Protein AF-A0A841B0M1-F1 (afdb_monomer)

Organism: NCBI:txid336628

Foldseek 3Di:
DLQLLLCLQPVDADPPDDLVRSLVSSCVSPVVLSVLSVLLVVQVCCCPPNPDHDDPVSVVSNVVSVVVNVVVSVVSVPPD

Solvent-accessible surface area (backbone atoms only — not comparable to full-atom values): 4479 Å² total; per-residue (Å²): 93,66,46,56,41,13,35,70,68,69,72,43,62,66,78,83,87,51,65,65,54,40,42,51,49,26,35,73,58,35,58,71,63,24,53,29,55,54,45,42,50,53,51,52,48,34,68,76,73,45,94,57,82,77,49,72,64,58,51,53,50,30,53,54,28,50,49,53,45,49,56,49,28,50,55,61,67,70,70,120

Sequence (80 aa):
MSDVICCARLGEHAQGENHDEAIGLLTQADKEIAKHLRTLLKLKTKAGYSHTPATTDEFKRAGRAAQTLVETAHRVTNVR

pLDDT: mean 88.88, std 8.44, range [49.56, 97.56]

Mean predicted aligned error: 4.27 Å

Structure (mmCIF, N/CA/C/O backbone):
data_AF-A0A841B0M1-F1
#
_entry.id   AF-A0A841B0M1-F1
#
loop_
_atom_site.group_PDB
_atom_site.id
_atom_site.type_symbol
_atom_site.label_atom_id
_atom_site.label_alt_id
_atom_site.label_comp_id
_atom_site.label_asym_id
_atom_site.label_entity_id
_atom_site.label_seq_id
_atom_site.pdbx_PDB_ins_code
_atom_site.Cartn_x
_atom_site.Cartn_y
_atom_site.Cartn_z
_atom_site.occupancy
_atom_site.B_iso_or_equiv
_atom_site.auth_seq_id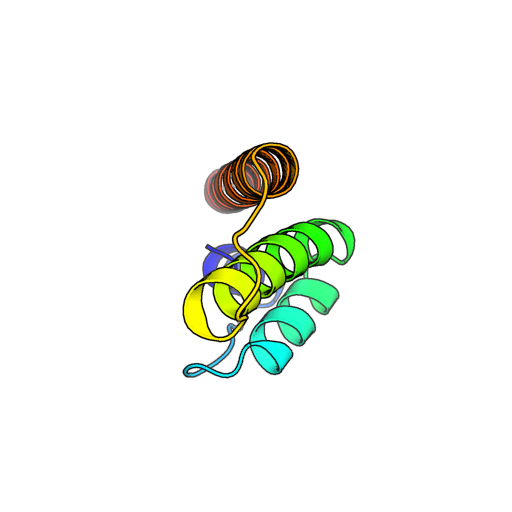
_atom_site.auth_comp_id
_atom_site.auth_asym_id
_atom_site.auth_atom_id
_atom_site.pdbx_PDB_model_num
ATOM 1 N N . 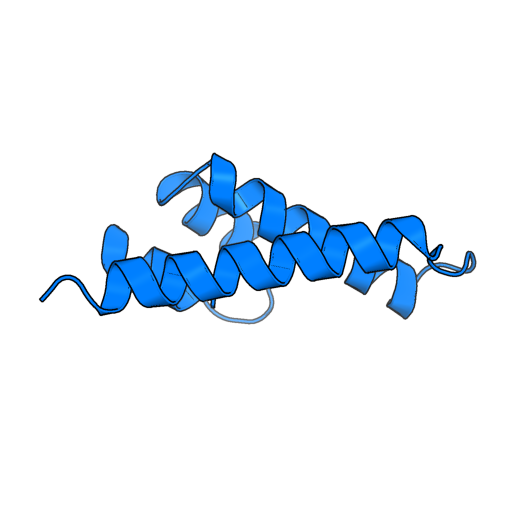MET A 1 1 ? 2.050 -2.802 6.131 1.00 65.94 1 MET A N 1
ATOM 2 C CA . MET A 1 1 ? 1.699 -1.373 6.360 1.00 65.94 1 MET A CA 1
ATOM 3 C C . MET A 1 1 ? 0.230 -1.107 6.078 1.00 65.94 1 MET A C 1
ATOM 5 O O . MET A 1 1 ? -0.423 -0.557 6.950 1.00 65.94 1 MET A O 1
ATOM 9 N N . SER A 1 2 ? -0.307 -1.525 4.922 1.00 71.88 2 SER A N 1
ATOM 10 C CA . SER A 1 2 ? -1.761 -1.499 4.669 1.00 71.88 2 SER A CA 1
ATOM 11 C C . SER A 1 2 ? -2.550 -2.184 5.788 1.00 71.88 2 SER A C 1
ATOM 13 O O . SER A 1 2 ? -3.491 -1.604 6.313 1.00 71.88 2 SER A O 1
ATOM 15 N N . ASP A 1 3 ? -2.096 -3.362 6.220 1.00 82.75 3 ASP A N 1
ATOM 16 C CA . ASP A 1 3 ? -2.747 -4.166 7.263 1.00 82.75 3 ASP A CA 1
ATOM 17 C C . ASP A 1 3 ? -2.843 -3.432 8.594 1.00 82.75 3 ASP A C 1
ATOM 19 O O . ASP A 1 3 ? -3.866 -3.496 9.249 1.00 82.75 3 ASP A O 1
ATOM 23 N N . VAL A 1 4 ? -1.819 -2.658 8.968 1.00 85.25 4 VAL A N 1
ATOM 24 C CA . VAL A 1 4 ? -1.831 -1.854 10.201 1.00 85.25 4 VAL A CA 1
ATOM 25 C C . VAL A 1 4 ? -2.945 -0.809 10.157 1.00 85.25 4 VAL A C 1
ATOM 27 O O . VAL A 1 4 ? -3.625 -0.594 11.154 1.00 85.25 4 VAL A O 1
ATOM 30 N N . ILE A 1 5 ? -3.156 -0.177 9.000 1.00 85.25 5 ILE A N 1
ATOM 31 C CA . ILE A 1 5 ? -4.210 0.825 8.817 1.00 85.25 5 ILE A CA 1
ATOM 32 C C . ILE A 1 5 ? -5.588 0.162 8.844 1.00 85.25 5 ILE A C 1
ATOM 34 O O . ILE A 1 5 ? -6.484 0.671 9.516 1.00 85.25 5 ILE A O 1
ATOM 38 N N . CYS A 1 6 ? -5.750 -0.973 8.159 1.00 86.69 6 CYS A N 1
ATOM 39 C CA . CYS A 1 6 ? -6.994 -1.739 8.183 1.00 86.69 6 CYS A CA 1
ATOM 40 C C . CYS A 1 6 ? -7.303 -2.256 9.597 1.00 86.69 6 CYS A C 1
ATOM 42 O O . CYS A 1 6 ? -8.390 -1.999 10.100 1.00 86.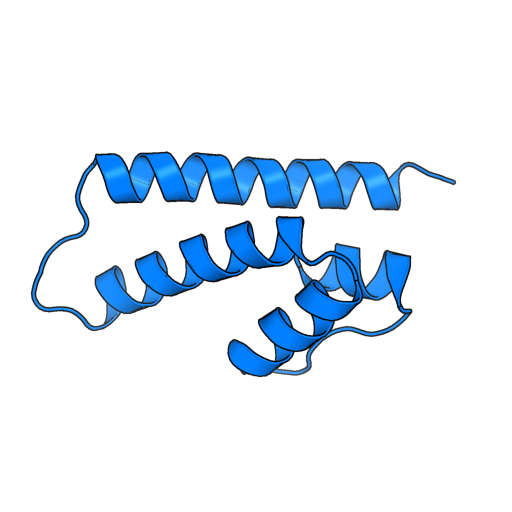69 6 CYS A O 1
ATOM 44 N N . CYS A 1 7 ? -6.336 -2.854 10.296 1.00 87.38 7 CYS A N 1
ATOM 45 C CA . CYS A 1 7 ? -6.501 -3.314 11.674 1.00 87.38 7 CYS A CA 1
ATOM 46 C C . C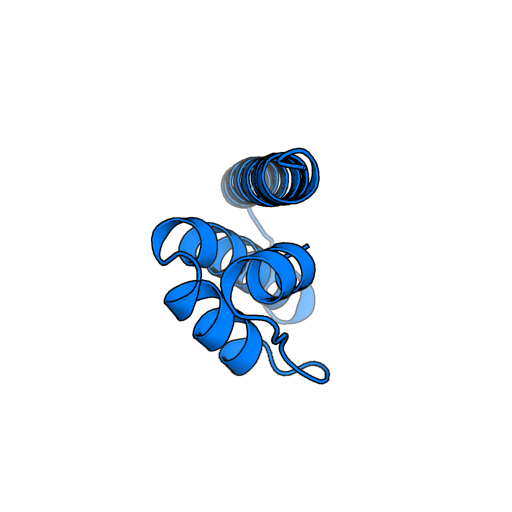YS A 1 7 ? -6.874 -2.166 12.615 1.00 87.38 7 CYS A C 1
ATOM 48 O O . CYS A 1 7 ? -7.800 -2.300 13.405 1.00 87.38 7 CYS A O 1
ATOM 50 N N . ALA A 1 8 ? -6.184 -1.024 12.529 1.00 85.94 8 ALA A N 1
ATOM 51 C CA . ALA A 1 8 ? -6.438 0.105 13.420 1.00 85.94 8 ALA A CA 1
ATOM 52 C C . ALA A 1 8 ? -7.815 0.754 13.195 1.00 85.94 8 ALA A C 1
ATOM 54 O O . ALA A 1 8 ? -8.390 1.290 14.138 1.00 85.94 8 ALA A O 1
ATOM 55 N N . ARG A 1 9 ? -8.336 0.742 11.960 1.00 87.12 9 ARG A N 1
ATOM 56 C CA . ARG A 1 9 ? -9.593 1.429 11.610 1.00 87.12 9 ARG A CA 1
ATOM 57 C C . ARG A 1 9 ? -10.812 0.515 11.518 1.00 87.12 9 ARG A C 1
ATOM 59 O O . ARG A 1 9 ? -11.913 0.974 11.791 1.00 87.12 9 ARG A O 1
ATOM 66 N N . LEU A 1 10 ? -10.622 -0.732 11.097 1.00 87.50 10 LEU A N 1
ATOM 67 C CA . LEU A 1 10 ? -11.685 -1.707 10.828 1.00 87.50 10 LEU A CA 1
ATOM 68 C C . LEU A 1 10 ? -11.613 -2.933 11.748 1.00 87.50 10 LEU A C 1
ATOM 70 O O . LEU A 1 10 ? -12.581 -3.677 11.827 1.00 87.50 10 LEU A O 1
ATOM 74 N N . GLY A 1 11 ? -10.486 -3.164 12.431 1.00 87.00 11 GLY A N 1
ATOM 75 C CA . GLY A 1 11 ? -10.258 -4.386 13.211 1.00 87.00 11 GLY A CA 1
ATOM 76 C C . GLY A 1 11 ? -9.916 -5.618 12.364 1.00 87.00 11 GLY A C 1
ATOM 77 O O . GLY A 1 11 ? -9.757 -6.703 12.914 1.00 87.00 11 GLY A O 1
ATOM 78 N N . GLU A 1 12 ? -9.767 -5.459 11.047 1.00 86.56 12 GLU A N 1
ATOM 79 C CA . GLU A 1 12 ? -9.548 -6.546 10.087 1.00 86.56 12 GLU A CA 1
ATOM 80 C C . GLU A 1 12 ? -8.362 -6.243 9.161 1.00 86.56 12 GLU A C 1
ATOM 82 O O . GLU A 1 12 ? -8.011 -5.084 8.936 1.00 86.56 12 GLU A O 1
ATOM 87 N N . HIS A 1 13 ? -7.759 -7.278 8.574 1.00 85.38 13 HIS A N 1
ATOM 88 C CA . HIS A 1 13 ? -6.765 -7.142 7.507 1.00 85.38 13 HIS A CA 1
ATOM 89 C C . HIS A 1 13 ? -6.914 -8.252 6.465 1.00 85.38 13 HIS A C 1
ATOM 91 O O . HIS A 1 13 ? -7.467 -9.312 6.761 1.00 85.38 13 HIS A O 1
ATOM 97 N N . ALA A 1 14 ? -6.404 -8.007 5.254 1.00 82.88 14 ALA A N 1
ATOM 98 C CA . ALA A 1 14 ? -6.444 -8.997 4.181 1.00 82.88 14 ALA A CA 1
ATOM 99 C C . ALA A 1 14 ? -5.601 -10.219 4.555 1.00 82.88 14 ALA A C 1
ATOM 101 O O . ALA A 1 14 ? -4.533 -10.082 5.163 1.00 82.88 14 ALA A O 1
ATOM 102 N N . GLN A 1 15 ? -6.072 -11.404 4.179 1.00 78.31 15 GLN A N 1
ATOM 103 C CA . GLN A 1 15 ? -5.359 -12.655 4.420 1.00 78.31 15 GLN A CA 1
ATOM 104 C C . GLN A 1 15 ? -4.681 -13.124 3.128 1.00 78.31 15 GLN A C 1
ATOM 106 O O . GLN A 1 15 ? -5.296 -13.222 2.068 1.00 78.31 15 GLN A O 1
ATOM 111 N N . GLY A 1 16 ? -3.390 -13.452 3.218 1.00 73.06 16 GLY A N 1
ATOM 112 C CA . GLY A 1 16 ? -2.617 -13.977 2.090 1.00 73.06 16 GLY A CA 1
ATOM 113 C C . GLY A 1 16 ? -2.140 -12.917 1.090 1.00 73.06 16 GLY A C 1
ATOM 114 O O . GLY A 1 16 ? -1.944 -11.750 1.419 1.00 73.06 16 GLY A O 1
ATOM 115 N N . GLU A 1 17 ? -1.882 -13.349 -0.146 1.00 68.69 17 GLU A N 1
ATOM 116 C CA . GLU A 1 17 ? -1.181 -12.555 -1.170 1.00 68.69 17 GLU A CA 1
ATOM 117 C C . GLU A 1 17 ? -2.128 -11.810 -2.126 1.00 68.69 17 GLU A C 1
ATOM 119 O O . GLU A 1 17 ? -1.690 -11.223 -3.120 1.00 68.69 17 GLU A O 1
ATOM 124 N N . ASN A 1 18 ? -3.438 -11.835 -1.852 1.00 82.00 18 ASN A N 1
ATOM 125 C CA . ASN A 1 18 ? -4.437 -11.255 -2.737 1.00 82.00 18 ASN A CA 1
ATOM 126 C C . ASN A 1 18 ? -4.411 -9.721 -2.673 1.00 82.00 18 ASN A C 1
ATOM 128 O O . ASN A 1 18 ? -4.963 -9.078 -1.778 1.00 82.00 18 ASN A O 1
ATOM 132 N N . HIS A 1 19 ? -3.768 -9.127 -3.674 1.00 83.06 19 HIS A N 1
ATOM 133 C CA . HIS A 1 19 ? -3.622 -7.685 -3.798 1.00 83.06 19 HIS A CA 1
ATOM 134 C C . HIS A 1 19 ? -4.967 -6.941 -3.887 1.00 83.06 19 HIS A C 1
ATOM 136 O O . HIS A 1 19 ? -5.075 -5.830 -3.361 1.00 83.06 19 HIS A O 1
ATOM 142 N N . ASP A 1 20 ? -5.982 -7.524 -4.531 1.00 86.12 20 ASP A N 1
ATOM 143 C CA . ASP A 1 20 ? -7.286 -6.876 -4.704 1.00 86.12 20 ASP A CA 1
ATOM 144 C C . ASP A 1 20 ? -8.074 -6.830 -3.394 1.00 86.12 20 ASP A C 1
ATOM 146 O O . ASP A 1 20 ? -8.699 -5.813 -3.086 1.00 86.12 20 ASP A O 1
ATOM 150 N N . GLU A 1 21 ? -7.970 -7.877 -2.574 1.00 87.38 21 GLU A N 1
ATOM 151 C CA . GLU A 1 21 ? -8.567 -7.912 -1.237 1.00 87.38 21 GLU A CA 1
ATOM 152 C C . GLU A 1 21 ? -7.938 -6.850 -0.322 1.00 87.38 21 GLU A C 1
ATOM 154 O O . GLU A 1 21 ? -8.650 -6.052 0.295 1.00 87.38 21 GLU A O 1
ATOM 159 N N . ALA A 1 22 ? -6.603 -6.748 -0.317 1.00 88.50 22 ALA A N 1
ATOM 160 C CA . ALA A 1 22 ? -5.879 -5.724 0.438 1.00 88.50 22 ALA A CA 1
ATOM 161 C C . ALA A 1 22 ? -6.255 -4.298 0.007 1.00 88.50 22 ALA A C 1
ATOM 163 O O . ALA A 1 22 ? -6.458 -3.418 0.848 1.00 88.50 22 ALA A O 1
ATOM 164 N N . ILE A 1 23 ? -6.397 -4.058 -1.300 1.00 92.56 23 ILE A N 1
ATOM 165 C CA . ILE A 1 23 ? -6.881 -2.779 -1.827 1.00 92.56 23 ILE A CA 1
ATOM 166 C C . ILE A 1 23 ? -8.332 -2.525 -1.405 1.00 92.56 23 ILE A C 1
ATOM 168 O O . ILE A 1 23 ? -8.673 -1.381 -1.094 1.00 92.56 23 ILE A O 1
ATOM 172 N N . GLY A 1 24 ? -9.187 -3.545 -1.432 1.00 92.75 24 GLY A N 1
ATOM 173 C CA . GLY A 1 24 ? -10.596 -3.454 -1.061 1.00 92.75 24 GLY A CA 1
ATOM 174 C C . GLY A 1 24 ? -10.770 -3.043 0.396 1.00 92.75 24 GLY A C 1
ATOM 175 O O . GLY A 1 24 ? -11.413 -2.030 0.672 1.00 92.75 24 GLY A O 1
ATOM 176 N N . LEU A 1 25 ? -10.125 -3.760 1.316 1.00 92.06 25 LEU A N 1
ATOM 177 C CA . LEU A 1 25 ? -10.141 -3.442 2.746 1.00 92.06 25 LEU A CA 1
ATOM 178 C C . LEU A 1 25 ? -9.532 -2.069 3.035 1.00 92.06 25 LEU A C 1
ATOM 180 O O . LEU A 1 25 ? -10.136 -1.261 3.738 1.00 92.06 25 LEU A O 1
ATOM 184 N N . LEU A 1 26 ? -8.392 -1.736 2.420 1.00 93.06 26 LEU A N 1
ATOM 185 C CA . LEU A 1 26 ? -7.804 -0.411 2.603 1.00 93.06 26 LEU A CA 1
ATOM 186 C C . LEU A 1 26 ? -8.687 0.691 2.010 1.00 93.06 26 LEU A C 1
ATOM 188 O O . LEU A 1 26 ? -8.724 1.781 2.555 1.00 93.06 26 LEU A O 1
ATOM 192 N N . THR A 1 27 ? -9.429 0.430 0.929 1.00 94.31 27 THR A N 1
ATOM 193 C CA . THR A 1 27 ? -10.383 1.404 0.369 1.00 94.31 27 THR A CA 1
ATOM 194 C C . THR A 1 27 ? -11.540 1.665 1.334 1.00 94.31 27 THR A C 1
ATOM 196 O O . THR A 1 27 ? -11.993 2.805 1.416 1.00 94.31 27 THR A O 1
ATOM 199 N N . GLN A 1 28 ? -11.991 0.643 2.069 1.00 92.69 28 GLN A N 1
ATOM 200 C CA . GLN A 1 28 ? -12.997 0.795 3.125 1.00 92.69 28 GLN A CA 1
ATOM 201 C C . GLN A 1 28 ? -12.449 1.603 4.310 1.00 92.69 28 GLN A C 1
ATOM 203 O O . GLN A 1 28 ? -13.135 2.486 4.815 1.00 92.69 28 GLN A O 1
ATOM 208 N N . ALA A 1 29 ? -11.199 1.355 4.713 1.00 91.38 29 ALA A N 1
ATOM 209 C CA . ALA A 1 29 ? -10.550 2.072 5.811 1.00 91.38 29 ALA A CA 1
ATOM 210 C C . ALA A 1 29 ? -10.173 3.524 5.450 1.00 91.38 29 ALA A C 1
ATOM 212 O O . ALA A 1 29 ? -10.246 4.426 6.289 1.00 91.38 29 ALA A O 1
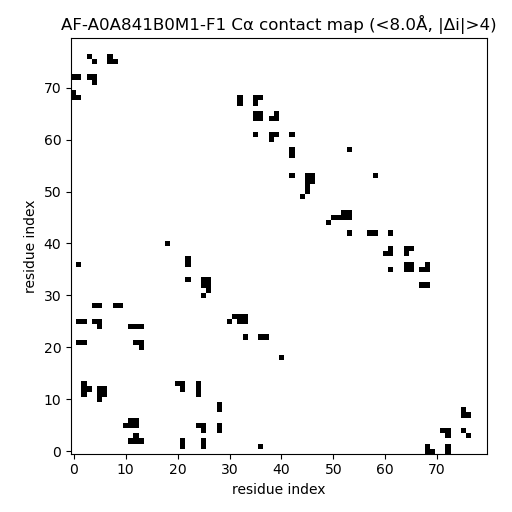ATOM 213 N N . ASP A 1 30 ? -9.693 3.737 4.222 1.00 92.38 30 ASP A N 1
ATOM 214 C CA . ASP A 1 30 ? -9.237 5.015 3.680 1.00 92.38 30 ASP A CA 1
ATOM 215 C C . ASP A 1 30 ? -9.057 4.970 2.147 1.00 92.38 30 ASP A C 1
ATOM 217 O O . ASP A 1 30 ? -8.050 4.496 1.600 1.00 92.38 30 ASP A O 1
ATOM 221 N N . LYS A 1 31 ? -10.025 5.535 1.422 1.00 93.94 31 LYS A N 1
ATOM 222 C CA . LYS A 1 31 ? -10.016 5.559 -0.046 1.00 93.94 31 LYS A CA 1
ATOM 223 C C . LYS A 1 31 ? -8.805 6.282 -0.640 1.00 93.94 31 LYS A C 1
ATOM 225 O O . LYS A 1 31 ? -8.336 5.883 -1.710 1.00 93.94 31 LYS A O 1
ATOM 230 N N . GLU A 1 32 ? -8.306 7.331 0.008 1.00 93.44 32 GLU A N 1
ATOM 231 C CA . GLU A 1 32 ? -7.171 8.100 -0.503 1.00 93.44 32 GLU A CA 1
ATOM 232 C C . GLU A 1 32 ? -5.869 7.328 -0.297 1.00 93.44 32 GLU A C 1
ATOM 234 O O . GLU A 1 32 ? -5.079 7.178 -1.233 1.00 93.44 32 GLU A O 1
ATOM 239 N N . ILE A 1 33 ? -5.697 6.710 0.872 1.00 93.44 33 ILE A N 1
ATOM 240 C CA . ILE A 1 33 ? -4.512 5.897 1.161 1.00 93.44 33 ILE A CA 1
ATOM 241 C C . ILE A 1 33 ? -4.464 4.631 0.297 1.00 93.44 33 ILE A C 1
ATOM 243 O O . ILE A 1 33 ? -3.392 4.236 -0.175 1.00 93.44 33 ILE A O 1
ATOM 247 N N . ALA A 1 34 ? -5.618 4.055 -0.048 1.00 94.69 34 ALA A N 1
ATOM 248 C CA . ALA A 1 34 ? -5.697 2.936 -0.985 1.00 94.69 34 ALA A CA 1
ATOM 249 C C . ALA A 1 34 ? -5.127 3.255 -2.382 1.00 94.69 34 ALA A C 1
ATOM 251 O O . ALA A 1 34 ? -4.652 2.357 -3.085 1.00 94.69 34 ALA A O 1
ATOM 252 N N . LYS A 1 35 ? -5.124 4.523 -2.821 1.00 95.44 35 LYS A N 1
ATOM 253 C CA . LYS A 1 35 ? -4.502 4.925 -4.101 1.00 95.44 35 LYS A CA 1
ATOM 254 C C . LYS A 1 35 ? -2.979 4.781 -4.065 1.00 95.44 35 LYS A C 1
ATOM 256 O O . LYS A 1 35 ? -2.366 4.445 -5.085 1.00 95.44 35 LYS A O 1
ATOM 261 N N . HIS A 1 36 ? -2.367 4.998 -2.903 1.00 96.00 36 HIS A N 1
ATOM 262 C CA . HIS A 1 36 ? -0.931 4.813 -2.716 1.00 96.00 36 HIS A CA 1
ATOM 263 C C . HIS A 1 36 ? -0.555 3.333 -2.798 1.00 96.00 36 HIS A C 1
ATOM 265 O O . HIS A 1 36 ? 0.360 2.991 -3.546 1.00 96.00 36 HIS A O 1
ATOM 271 N N . LEU A 1 37 ? -1.330 2.444 -2.165 1.00 94.12 37 LEU A N 1
ATOM 272 C CA . LEU A 1 37 ? -1.112 0.998 -2.281 1.00 94.12 37 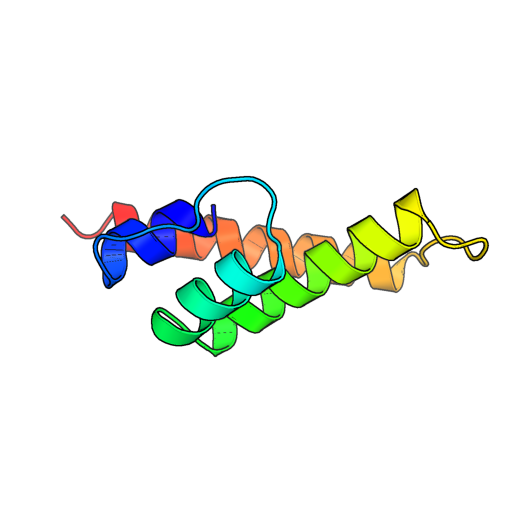LEU A CA 1
ATOM 273 C C . LEU A 1 37 ? -1.250 0.515 -3.733 1.00 94.12 37 LEU A C 1
ATOM 275 O O . LEU A 1 37 ? -0.369 -0.182 -4.235 1.00 94.12 37 LEU A O 1
ATOM 279 N N . ARG A 1 38 ? -2.286 0.968 -4.456 1.00 94.56 38 ARG A N 1
ATOM 280 C CA . ARG A 1 38 ? -2.440 0.678 -5.896 1.00 94.56 38 ARG A CA 1
ATOM 281 C C . ARG A 1 38 ? -1.228 1.122 -6.721 1.00 94.56 38 ARG A C 1
ATOM 283 O O . ARG A 1 38 ? -0.857 0.445 -7.674 1.00 94.56 38 ARG A O 1
ATOM 290 N N . THR A 1 39 ? -0.612 2.254 -6.378 1.00 95.38 39 THR A N 1
ATOM 291 C CA . THR A 1 39 ? 0.579 2.763 -7.081 1.00 95.38 39 THR A CA 1
ATOM 292 C C . THR A 1 39 ? 1.778 1.833 -6.890 1.00 95.38 39 THR A C 1
ATOM 294 O O . THR A 1 39 ? 2.458 1.514 -7.864 1.00 95.38 39 THR A O 1
ATOM 297 N N . LEU A 1 40 ? 2.008 1.351 -5.664 1.00 94.56 40 LEU A N 1
ATOM 298 C CA . LEU A 1 40 ? 3.091 0.408 -5.374 1.00 94.56 40 LEU A CA 1
ATOM 299 C C . LEU A 1 40 ? 2.898 -0.926 -6.094 1.00 94.56 40 LEU A C 1
ATOM 301 O O . LEU A 1 40 ? 3.839 -1.450 -6.687 1.00 94.56 40 LEU A O 1
ATOM 305 N N . LEU A 1 41 ? 1.672 -1.449 -6.088 1.00 92.31 41 LEU A N 1
ATOM 306 C CA . LEU A 1 41 ? 1.354 -2.722 -6.732 1.00 92.31 41 LEU A CA 1
ATOM 307 C C . LEU A 1 41 ? 1.510 -2.651 -8.251 1.00 92.31 41 LEU A C 1
ATOM 309 O O . LEU A 1 41 ? 2.075 -3.563 -8.843 1.00 92.31 41 LEU A O 1
ATOM 313 N N . LYS A 1 42 ? 1.115 -1.536 -8.881 1.00 91.81 42 LYS A N 1
ATOM 314 C CA . LYS A 1 42 ? 1.373 -1.313 -10.312 1.00 91.81 42 LYS A CA 1
ATOM 315 C C . LYS A 1 42 ? 2.865 -1.351 -10.638 1.00 91.81 42 LYS A C 1
ATOM 317 O O . LYS A 1 42 ? 3.247 -1.990 -11.616 1.00 91.81 42 LYS A O 1
ATOM 322 N N . LEU A 1 43 ? 3.703 -0.709 -9.819 1.00 94.25 43 LEU A N 1
ATOM 323 C CA . LEU A 1 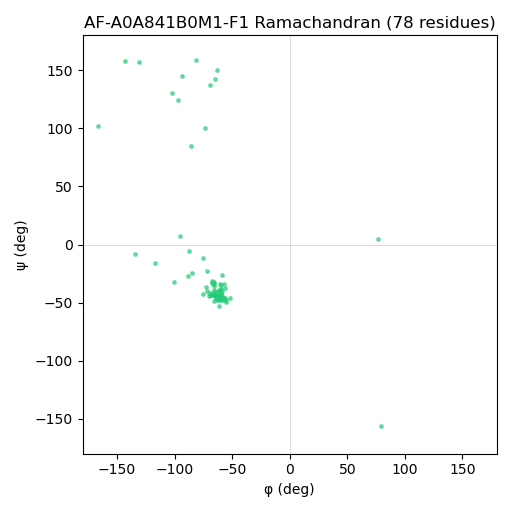43 ? 5.153 -0.749 -10.014 1.00 94.25 43 LEU A CA 1
ATOM 324 C C . LEU A 1 43 ? 5.716 -2.162 -9.795 1.00 94.25 43 LEU A C 1
ATOM 326 O O . LEU A 1 43 ? 6.505 -2.615 -10.618 1.00 94.25 43 LEU A O 1
ATOM 330 N N . LYS A 1 44 ? 5.279 -2.876 -8.745 1.00 90.38 44 LYS A N 1
ATOM 331 C CA . LYS A 1 44 ? 5.660 -4.278 -8.479 1.00 90.38 44 LYS A CA 1
ATOM 332 C C . LYS A 1 44 ? 5.335 -5.168 -9.678 1.00 90.38 44 LYS A C 1
ATOM 334 O O . LYS A 1 44 ? 6.204 -5.895 -10.150 1.00 90.38 44 LYS A O 1
ATOM 339 N N . THR A 1 45 ? 4.111 -5.077 -10.199 1.00 90.81 45 THR A N 1
ATOM 340 C CA . THR A 1 45 ? 3.683 -5.865 -11.358 1.00 90.81 45 THR A CA 1
ATOM 341 C C . THR A 1 45 ? 4.509 -5.524 -12.593 1.00 90.81 45 THR A C 1
ATOM 343 O O . THR A 1 45 ? 4.977 -6.424 -13.281 1.00 90.81 45 THR A O 1
ATOM 346 N N . LYS A 1 46 ? 4.752 -4.235 -12.859 1.00 91.25 46 LYS A N 1
ATOM 347 C CA . LYS A 1 46 ? 5.580 -3.821 -13.996 1.00 91.25 46 LYS A CA 1
ATOM 348 C C . LYS A 1 46 ? 7.011 -4.350 -13.876 1.00 91.25 46 LYS A C 1
ATOM 350 O O . LYS A 1 46 ? 7.515 -4.929 -14.825 1.00 91.25 46 LYS A O 1
ATOM 355 N N . ALA A 1 47 ? 7.637 -4.200 -12.712 1.00 88.75 47 ALA A N 1
ATOM 356 C CA . ALA A 1 47 ? 9.009 -4.643 -12.486 1.00 88.75 47 ALA A CA 1
ATOM 357 C C . ALA A 1 47 ? 9.173 -6.172 -12.560 1.00 88.75 47 ALA A C 1
ATOM 359 O O . ALA A 1 47 ? 10.215 -6.640 -13.003 1.00 88.75 47 ALA A O 1
ATOM 360 N N . GLY A 1 48 ? 8.166 -6.939 -12.125 1.00 86.81 48 GLY A N 1
ATOM 361 C CA . GLY A 1 48 ? 8.230 -8.403 -12.106 1.00 86.81 48 GLY A CA 1
ATOM 362 C C . GLY A 1 48 ? 7.765 -9.087 -13.393 1.00 86.81 48 GLY A C 1
ATOM 363 O O . GLY A 1 48 ? 8.203 -10.197 -13.673 1.00 86.81 48 GLY A O 1
ATOM 364 N N . TYR A 1 49 ? 6.878 -8.449 -14.163 1.00 87.25 49 TYR A N 1
ATOM 365 C CA . TYR A 1 49 ? 6.156 -9.122 -15.251 1.00 87.25 49 TYR A CA 1
ATOM 366 C C . TYR A 1 49 ? 6.112 -8.343 -16.568 1.00 87.25 49 TYR A C 1
ATOM 368 O O . TYR A 1 49 ? 5.640 -8.878 -17.568 1.00 87.25 49 TYR A O 1
ATOM 376 N N . SER A 1 50 ? 6.564 -7.086 -16.608 1.00 88.12 50 SER A N 1
ATOM 377 C CA . SER A 1 50 ? 6.598 -6.316 -17.854 1.00 88.12 50 SER A CA 1
ATOM 378 C C . SER A 1 50 ? 7.945 -6.435 -18.555 1.00 88.12 50 SER A C 1
ATOM 380 O O . SER A 1 50 ? 8.999 -6.417 -17.927 1.00 88.12 50 SER A O 1
ATOM 382 N N . HIS A 1 51 ? 7.908 -6.446 -19.887 1.00 86.94 51 HIS A N 1
ATOM 383 C CA . HI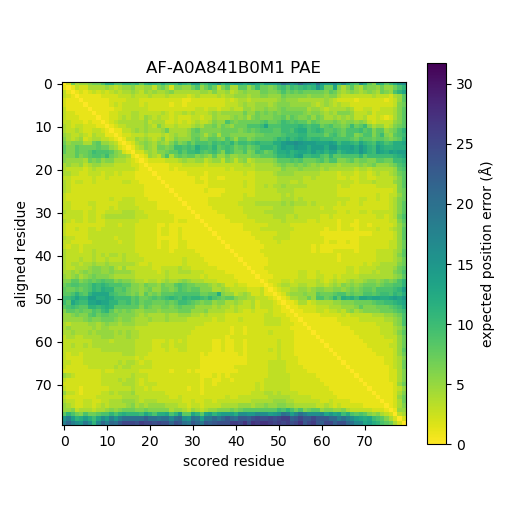S A 1 51 ? 9.096 -6.288 -20.727 1.00 86.94 51 HIS A CA 1
ATOM 384 C C . HIS A 1 51 ? 9.596 -4.835 -20.785 1.00 86.94 51 HIS A C 1
ATOM 386 O O . HIS A 1 51 ? 10.689 -4.577 -21.285 1.00 86.94 51 HIS A O 1
ATOM 392 N N . THR A 1 52 ? 8.807 -3.871 -20.296 1.00 88.88 52 THR A N 1
ATOM 393 C CA . THR A 1 52 ? 9.192 -2.459 -20.254 1.00 88.88 52 THR A CA 1
ATOM 394 C C . THR A 1 52 ? 9.731 -2.099 -18.870 1.00 88.88 52 THR A C 1
ATOM 396 O O . THR A 1 52 ? 8.999 -2.240 -17.885 1.00 88.88 52 THR A O 1
ATOM 399 N N . PRO A 1 53 ? 10.961 -1.561 -18.772 1.00 87.69 53 PRO A N 1
ATOM 400 C CA . PRO A 1 53 ? 11.513 -1.147 -17.492 1.00 87.69 53 PRO A CA 1
ATOM 401 C C . PRO A 1 53 ? 10.684 -0.018 -16.869 1.00 87.69 53 PRO A C 1
ATOM 403 O O . PRO A 1 53 ? 10.062 0.803 -17.553 1.00 87.69 53 PRO A O 1
ATOM 406 N N . ALA A 1 54 ? 10.673 0.022 -15.541 1.00 90.56 54 ALA A N 1
ATOM 407 C CA . ALA A 1 54 ? 10.093 1.133 -14.808 1.00 90.56 54 ALA A CA 1
ATOM 408 C C . ALA A 1 54 ? 10.951 2.393 -14.983 1.00 90.56 54 ALA A C 1
ATOM 410 O O . ALA A 1 54 ? 12.179 2.353 -14.927 1.00 90.56 54 ALA A O 1
ATOM 411 N N . THR A 1 55 ? 10.287 3.521 -15.193 1.00 94.12 55 THR A N 1
ATOM 412 C CA . THR A 1 55 ? 10.928 4.825 -15.358 1.00 94.12 55 THR A CA 1
ATOM 413 C C . THR A 1 55 ? 11.285 5.435 -14.006 1.00 94.12 55 THR A C 1
ATOM 415 O O . THR A 1 55 ? 10.676 5.140 -12.976 1.00 94.12 55 THR A O 1
ATOM 418 N N . THR A 1 56 ? 12.233 6.371 -14.007 1.00 94.38 56 THR A N 1
ATOM 419 C CA . THR A 1 56 ? 12.611 7.129 -12.807 1.00 94.38 56 THR A CA 1
ATOM 420 C C . THR A 1 56 ? 11.424 7.864 -12.174 1.00 94.38 56 THR A C 1
ATOM 422 O O . THR A 1 56 ? 11.364 7.980 -10.950 1.00 94.38 56 THR A O 1
ATOM 425 N N . ASP A 1 57 ? 10.467 8.352 -12.970 1.00 95.06 57 ASP A N 1
ATOM 426 C CA . ASP A 1 57 ? 9.264 9.000 -12.434 1.00 95.06 57 ASP A CA 1
ATOM 427 C C . ASP A 1 57 ? 8.347 8.004 -11.711 1.00 95.06 57 ASP A C 1
ATOM 429 O O . ASP A 1 57 ? 7.909 8.271 -10.590 1.00 95.06 57 ASP A O 1
ATOM 433 N N . GLU A 1 58 ? 8.141 6.817 -12.290 1.00 94.06 58 GLU A N 1
ATOM 434 C CA . GLU A 1 58 ? 7.373 5.742 -11.654 1.00 94.06 58 GLU A CA 1
ATOM 435 C C . GLU A 1 58 ? 7.997 5.327 -10.315 1.00 94.06 58 GLU A C 1
ATOM 437 O O . GLU A 1 58 ? 7.280 5.208 -9.318 1.00 94.06 58 GLU A O 1
ATOM 442 N N . PHE A 1 59 ? 9.328 5.204 -10.253 1.00 94.06 59 PHE A N 1
ATOM 443 C CA . PHE A 1 59 ? 10.046 4.951 -9.001 1.00 94.06 59 PHE A CA 1
ATOM 444 C C . PHE A 1 59 ? 9.863 6.079 -7.983 1.00 94.06 59 PHE A C 1
ATOM 446 O O . PHE A 1 59 ? 9.533 5.814 -6.827 1.00 94.06 59 PHE A O 1
ATOM 453 N N . LYS A 1 60 ? 10.018 7.345 -8.391 1.00 96.81 60 LYS A N 1
ATOM 454 C CA . LYS A 1 60 ? 9.820 8.501 -7.500 1.00 96.81 60 LYS A CA 1
ATOM 455 C C . LYS A 1 60 ? 8.394 8.557 -6.955 1.00 96.81 60 LYS A C 1
ATOM 457 O O . LYS A 1 60 ? 8.187 8.814 -5.768 1.00 96.81 60 LYS A O 1
ATOM 462 N N . ARG A 1 61 ? 7.399 8.315 -7.809 1.00 96.12 61 ARG A N 1
ATOM 463 C CA . ARG A 1 61 ? 5.986 8.295 -7.424 1.00 96.12 61 ARG A CA 1
ATOM 464 C C . ARG A 1 61 ? 5.690 7.157 -6.451 1.00 96.12 61 ARG A C 1
ATOM 466 O O . ARG A 1 61 ? 4.984 7.384 -5.470 1.00 96.12 61 ARG A O 1
ATOM 473 N N . ALA A 1 62 ? 6.240 5.970 -6.693 1.00 95.38 62 ALA A N 1
ATOM 474 C CA . ALA A 1 62 ? 6.117 4.847 -5.775 1.00 95.38 62 ALA A CA 1
ATOM 475 C C . ALA A 1 62 ? 6.803 5.130 -4.433 1.00 95.38 62 ALA A C 1
ATOM 477 O O . ALA A 1 62 ? 6.192 4.910 -3.395 1.00 95.38 62 ALA A O 1
ATOM 478 N N . GLY A 1 63 ? 8.006 5.709 -4.430 1.00 96.50 63 GLY A N 1
ATOM 479 C CA . GLY A 1 63 ? 8.696 6.103 -3.198 1.00 96.50 63 GLY A CA 1
ATOM 480 C C . GLY A 1 63 ? 7.852 7.040 -2.330 1.00 96.50 63 GLY A C 1
ATOM 481 O O . GLY A 1 63 ? 7.637 6.764 -1.151 1.00 96.50 63 GLY A O 1
ATOM 482 N N . ARG A 1 64 ? 7.267 8.087 -2.931 1.00 97.56 64 ARG A N 1
ATOM 483 C CA . ARG A 1 64 ? 6.337 8.991 -2.227 1.00 97.56 64 ARG A CA 1
ATOM 484 C C . ARG A 1 64 ? 5.107 8.256 -1.690 1.00 97.56 64 ARG A C 1
ATOM 486 O O . ARG A 1 64 ? 4.728 8.456 -0.544 1.00 97.56 64 ARG A O 1
ATOM 493 N N . ALA A 1 65 ? 4.505 7.381 -2.495 1.00 96.69 65 ALA A N 1
ATOM 494 C CA . ALA A 1 65 ? 3.350 6.588 -2.075 1.00 96.69 65 ALA A CA 1
ATOM 495 C C . ALA A 1 65 ? 3.674 5.658 -0.890 1.00 96.69 65 ALA A C 1
ATOM 497 O O . ALA A 1 65 ? 2.867 5.538 0.031 1.00 96.69 65 ALA A O 1
ATOM 498 N N . ALA A 1 66 ? 4.855 5.033 -0.887 1.00 95.62 66 ALA A N 1
ATOM 499 C CA . ALA A 1 66 ? 5.324 4.205 0.220 1.00 95.62 66 ALA A CA 1
ATOM 500 C C . ALA A 1 66 ? 5.511 5.027 1.498 1.00 95.62 66 ALA A C 1
ATOM 502 O O . ALA A 1 66 ? 5.023 4.62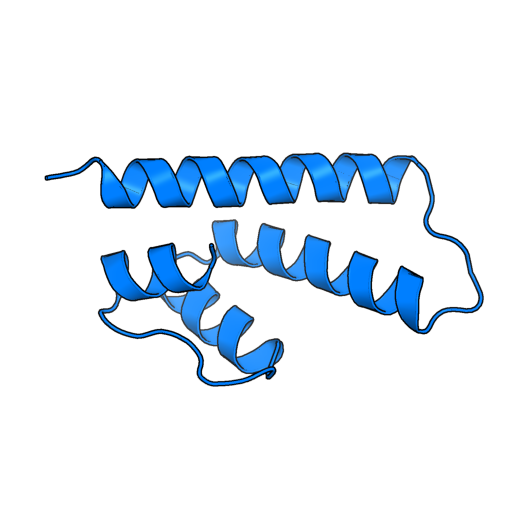4 2.553 1.00 95.62 66 ALA A O 1
ATOM 503 N N . GLN A 1 67 ? 6.145 6.198 1.395 1.00 96.75 67 GLN A N 1
ATOM 504 C CA . GLN A 1 67 ? 6.321 7.099 2.532 1.00 96.75 67 GLN A CA 1
ATOM 505 C C . GLN A 1 67 ? 4.970 7.496 3.141 1.00 96.75 67 GLN A C 1
ATOM 507 O O . GLN A 1 67 ? 4.775 7.342 4.344 1.00 96.75 67 GLN A O 1
ATOM 512 N N . THR A 1 68 ? 3.998 7.904 2.319 1.00 96.19 68 THR A N 1
ATOM 513 C CA . THR A 1 68 ? 2.660 8.274 2.806 1.00 96.19 68 THR A CA 1
ATOM 514 C C . THR A 1 68 ? 1.944 7.118 3.515 1.00 96.19 68 THR A C 1
ATOM 516 O O . THR A 1 68 ? 1.271 7.344 4.525 1.00 96.19 68 THR A O 1
ATOM 519 N N . LEU A 1 69 ? 2.089 5.877 3.031 1.00 93.44 69 LEU A N 1
ATOM 520 C CA . LEU A 1 69 ? 1.526 4.693 3.694 1.00 93.44 69 LEU A CA 1
ATOM 521 C C . LEU A 1 69 ? 2.153 4.461 5.072 1.00 93.44 69 LEU A C 1
ATOM 523 O O . LEU A 1 69 ? 1.427 4.211 6.032 1.00 93.44 69 LEU A O 1
ATOM 527 N N . VAL A 1 70 ? 3.479 4.564 5.176 1.00 94.50 70 VAL A N 1
ATOM 528 C CA . VAL A 1 70 ? 4.214 4.376 6.436 1.00 94.50 70 VAL A CA 1
ATOM 529 C C . VAL A 1 70 ? 3.869 5.472 7.442 1.00 94.50 70 VAL A C 1
ATOM 531 O O . VAL A 1 70 ? 3.504 5.171 8.574 1.00 94.50 70 VAL A O 1
ATOM 534 N N . GLU A 1 71 ? 3.895 6.740 7.031 1.00 95.06 71 GLU A N 1
ATOM 535 C CA . GLU A 1 71 ? 3.524 7.869 7.893 1.00 95.06 71 GLU A CA 1
ATOM 536 C C . GLU A 1 71 ? 2.085 7.749 8.399 1.00 95.06 71 GLU A C 1
ATOM 538 O O . GLU A 1 71 ? 1.796 8.039 9.559 1.00 95.06 71 GLU A O 1
ATOM 543 N N . THR A 1 72 ? 1.167 7.299 7.544 1.00 93.38 72 THR A N 1
ATOM 544 C CA . THR A 1 72 ? -0.230 7.106 7.943 1.00 93.38 72 THR A CA 1
ATOM 545 C C . THR A 1 72 ? -0.384 5.938 8.904 1.00 93.38 72 THR A C 1
ATOM 547 O O . THR A 1 72 ? -1.096 6.085 9.894 1.00 93.38 72 THR A O 1
ATOM 550 N N . ALA A 1 73 ? 0.313 4.823 8.664 1.00 91.50 73 ALA A N 1
ATOM 551 C CA . ALA A 1 73 ? 0.357 3.701 9.595 1.00 91.50 73 ALA A CA 1
ATOM 552 C C . ALA A 1 73 ? 0.874 4.148 10.973 1.00 91.50 73 ALA A C 1
ATOM 554 O O . ALA A 1 73 ? 0.227 3.877 11.979 1.00 91.50 73 ALA A O 1
ATOM 555 N N . HIS A 1 74 ? 1.962 4.925 11.021 1.00 93.06 74 HIS A N 1
ATOM 556 C CA . HIS A 1 74 ? 2.462 5.487 12.276 1.00 93.06 74 HIS A CA 1
ATOM 557 C C . HIS A 1 74 ? 1.430 6.375 12.968 1.00 93.06 74 HIS A C 1
ATOM 559 O O . HIS A 1 74 ? 1.179 6.191 14.158 1.00 93.06 74 HIS A O 1
ATOM 565 N N . ARG A 1 75 ? 0.788 7.295 12.235 1.00 91.94 75 ARG A N 1
ATOM 566 C CA . ARG A 1 75 ? -0.248 8.177 12.794 1.00 91.94 75 ARG A CA 1
ATOM 567 C C . ARG A 1 75 ? -1.382 7.389 13.442 1.00 91.94 75 ARG A C 1
ATOM 569 O O . ARG A 1 75 ? -1.753 7.717 14.558 1.00 91.94 75 ARG A O 1
ATOM 576 N N . VAL A 1 76 ? -1.901 6.347 12.790 1.00 89.25 76 VAL A N 1
ATOM 577 C CA . VAL A 1 76 ? -3.015 5.566 13.360 1.00 89.25 76 VAL A CA 1
ATOM 578 C C . VAL A 1 76 ? -2.591 4.687 14.539 1.00 89.25 76 VAL A C 1
ATOM 580 O O . VAL A 1 76 ? -3.427 4.370 15.373 1.00 89.25 76 VAL A O 1
ATOM 583 N N . THR A 1 77 ? -1.307 4.326 14.653 1.00 85.38 77 THR A N 1
ATOM 584 C CA . THR A 1 77 ? -0.787 3.576 15.814 1.00 85.38 77 THR A CA 1
ATOM 585 C C . THR A 1 77 ? -0.407 4.454 17.005 1.00 85.38 77 THR A C 1
ATOM 587 O O . THR A 1 77 ? -0.390 3.964 18.130 1.00 85.38 77 THR A O 1
ATOM 590 N N . ASN A 1 78 ? -0.087 5.732 16.773 1.00 77.62 78 ASN A N 1
ATOM 591 C CA . ASN A 1 78 ? 0.348 6.663 17.820 1.00 77.62 78 ASN A CA 1
ATOM 592 C C . ASN A 1 78 ? -0.813 7.389 18.515 1.00 77.62 78 ASN A C 1
ATOM 594 O O . ASN A 1 78 ? -0.581 8.135 19.461 1.00 77.62 78 ASN A O 1
ATOM 598 N N . VAL A 1 79 ? -2.045 7.202 18.039 1.00 59.50 79 VAL A N 1
ATOM 599 C CA . VAL A 1 79 ? -3.255 7.693 18.703 1.00 59.50 79 VAL A CA 1
ATOM 600 C C . VAL A 1 79 ? -3.651 6.622 19.727 1.00 59.50 79 VAL A C 1
ATOM 602 O O . VAL A 1 79 ? -4.409 5.706 19.416 1.00 59.50 79 VAL A O 1
ATOM 605 N N . ARG A 1 80 ? -3.053 6.688 20.918 1.00 49.56 80 ARG A N 1
ATOM 606 C CA . ARG A 1 80 ? -3.478 5.958 22.120 1.00 49.56 80 ARG A CA 1
ATOM 607 C C . ARG A 1 80 ? -3.871 6.954 23.194 1.00 49.56 80 ARG A C 1
ATOM 609 O O . ARG A 1 80 ? -3.148 7.967 23.322 1.00 49.56 80 ARG A O 1
#

Radius of gyration: 13.22 Å; Cα contacts (8 Å, |Δi|>4): 78; chains: 1; bounding box: 26×23×43 Å

Nearest PDB structures (foldseek):
  6fbb-assembly1_A  TM=4.101E-01  e=9.114E+00  Homo sapiens
  5mhc-assembly1_A  TM=4.045E-01  e=9.626E+00  Homo sapiens

Secondary structure (DSSP, 8-state):
-HHHHHHHHHS----TT-HHHHHHHHHHH-HHHHHHHHHHHHHHHHHHH-SSPPPHHHHHHHHHHHHHHHHHHHHHHH--